Protein AF-A0A401QAM6-F1 (afdb_monomer_lite)

Structure (mmCIF, N/CA/C/O backbone):
data_AF-A0A401QAM6-F1
#
_entry.id   AF-A0A401QAM6-F1
#
loop_
_atom_site.group_PDB
_atom_site.id
_atom_site.type_symbol
_atom_site.label_atom_id
_atom_site.label_alt_id
_atom_site.label_comp_id
_atom_site.label_asym_id
_atom_site.label_entity_id
_atom_site.label_seq_id
_atom_site.pdbx_PDB_ins_code
_atom_site.Cartn_x
_atom_site.Cartn_y
_atom_site.Cartn_z
_atom_site.occupancy
_atom_site.B_iso_or_equiv
_atom_site.auth_seq_id
_atom_site.auth_comp_id
_atom_site.auth_asym_id
_atom_site.auth_atom_id
_atom_site.pdbx_PDB_model_num
ATOM 1 N N . MET A 1 1 ? -15.337 -11.444 35.453 1.00 48.09 1 MET A N 1
ATOM 2 C CA . MET A 1 1 ? -14.810 -12.831 35.442 1.00 48.09 1 MET A CA 1
ATOM 3 C C . MET A 1 1 ? -13.819 -12.969 34.287 1.00 48.09 1 MET A C 1
ATOM 5 O O . MET A 1 1 ? -13.903 -12.135 33.386 1.00 48.09 1 MET A O 1
ATOM 9 N N . PRO A 1 2 ? -12.875 -13.932 34.280 1.00 59.56 2 PRO A N 1
ATOM 10 C CA . PRO A 1 2 ? -12.172 -14.238 33.035 1.00 59.56 2 PRO A CA 1
ATOM 11 C C . PRO A 1 2 ? -13.230 -14.642 31.992 1.00 59.56 2 PRO A C 1
ATOM 13 O O . PRO A 1 2 ? -14.235 -15.236 32.366 1.00 59.56 2 PRO A O 1
ATOM 16 N N . GLU A 1 3 ? -13.056 -14.235 30.733 1.00 68.31 3 GLU A N 1
ATOM 17 C CA . GLU A 1 3 ? -13.990 -14.469 29.603 1.00 68.31 3 GLU A CA 1
ATOM 18 C C . GLU A 1 3 ? -15.241 -13.570 29.505 1.00 68.31 3 GLU A C 1
ATOM 20 O O . GLU A 1 3 ? -16.020 -13.708 28.564 1.00 68.31 3 GLU A O 1
ATOM 25 N N . GLN A 1 4 ? -15.419 -12.577 30.383 1.00 78.31 4 GLN A N 1
ATOM 26 C CA . GLN A 1 4 ? -16.457 -11.554 30.184 1.00 78.31 4 GLN A CA 1
ATOM 27 C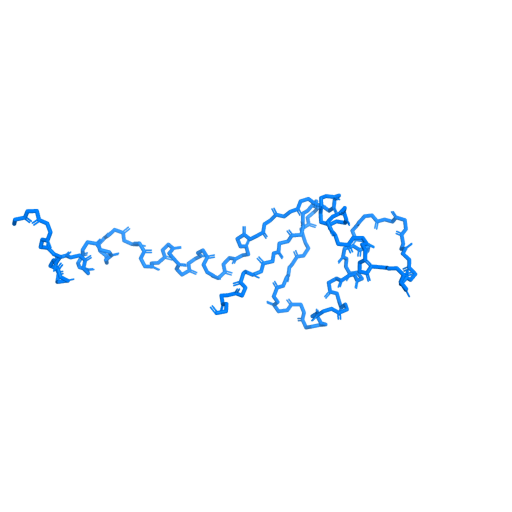 C . GLN A 1 4 ? -15.935 -10.406 29.312 1.00 78.31 4 GLN A C 1
ATOM 29 O O . GLN A 1 4 ? -15.185 -9.547 29.778 1.00 78.31 4 GLN A O 1
ATOM 34 N N . PHE A 1 5 ? -16.343 -10.390 28.043 1.00 79.12 5 PHE A N 1
ATOM 35 C CA . PHE A 1 5 ? -16.152 -9.244 27.159 1.00 79.12 5 PHE A CA 1
ATOM 36 C C . PHE A 1 5 ? -17.285 -8.236 27.379 1.00 79.12 5 PHE A C 1
ATOM 38 O O . PHE A 1 5 ? -18.419 -8.468 26.966 1.00 79.12 5 PHE A O 1
ATOM 45 N N . ASP A 1 6 ? -16.977 -7.124 28.045 1.00 87.06 6 ASP A N 1
ATOM 46 C CA . ASP A 1 6 ? -17.904 -6.002 28.190 1.00 87.06 6 ASP A CA 1
ATOM 47 C C . ASP A 1 6 ? -17.682 -5.003 27.048 1.00 87.06 6 ASP A C 1
ATOM 49 O O . ASP A 1 6 ? -16.699 -4.254 27.020 1.00 87.06 6 ASP A O 1
ATOM 53 N N . GLU A 1 7 ? -18.596 -5.015 26.079 1.00 85.00 7 GLU A N 1
ATOM 54 C CA . GLU A 1 7 ? -18.505 -4.189 24.876 1.00 85.00 7 GLU A CA 1
ATOM 55 C C . GLU A 1 7 ? -18.497 -2.685 25.195 1.00 85.00 7 GLU A C 1
ATOM 57 O O . GLU A 1 7 ? -17.776 -1.924 24.546 1.00 85.00 7 GLU A O 1
ATOM 62 N N . GLY A 1 8 ? -19.228 -2.250 26.227 1.00 87.12 8 GLY A N 1
ATOM 63 C CA . GLY A 1 8 ? -19.298 -0.843 26.623 1.00 87.12 8 GLY A CA 1
ATOM 64 C C . GLY A 1 8 ? -17.971 -0.339 27.187 1.00 87.12 8 GLY A C 1
ATOM 65 O O . GLY A 1 8 ? -17.487 0.735 26.814 1.00 87.12 8 GLY A O 1
ATOM 66 N N . VAL A 1 9 ? -17.330 -1.142 28.039 1.00 85.88 9 VAL A N 1
ATOM 67 C CA . VAL A 1 9 ? -16.007 -0.825 28.597 1.00 85.88 9 VAL A CA 1
ATOM 68 C C . VAL A 1 9 ? -14.938 -0.824 27.503 1.00 85.88 9 VAL A C 1
ATOM 70 O O . VAL A 1 9 ? -14.139 0.113 27.422 1.00 85.88 9 VAL A O 1
ATOM 73 N N . VAL A 1 10 ? -14.942 -1.825 26.620 1.00 87.19 10 VAL A N 1
ATOM 74 C CA . VAL A 1 10 ? -13.961 -1.938 25.530 1.00 87.19 10 VAL A CA 1
ATOM 75 C C . VAL A 1 10 ? -14.129 -0.813 24.505 1.00 87.19 10 VAL A C 1
ATOM 77 O O . VAL A 1 10 ? -13.138 -0.217 24.078 1.00 87.19 10 VAL A O 1
ATOM 80 N N . GLN A 1 11 ? -15.361 -0.446 24.144 1.00 85.88 11 GLN A N 1
ATOM 81 C CA . GLN A 1 11 ? -15.611 0.661 23.220 1.00 85.88 11 GLN A CA 1
ATOM 82 C C . GLN A 1 11 ? -15.112 1.995 23.791 1.00 85.88 11 GLN A C 1
ATOM 84 O O . GLN A 1 11 ? -14.484 2.777 23.069 1.00 85.88 11 GLN A O 1
ATOM 89 N N . ASN A 1 12 ? -15.330 2.241 25.085 1.00 88.31 12 ASN A N 1
ATOM 90 C CA . ASN A 1 12 ? -14.804 3.424 25.760 1.00 88.31 12 ASN A CA 1
ATOM 91 C C . ASN A 1 12 ? -13.271 3.436 25.748 1.00 88.31 12 ASN A C 1
ATOM 93 O O . ASN A 1 12 ? -12.676 4.443 25.363 1.00 88.31 12 ASN A O 1
ATOM 97 N N . GLN A 1 13 ? -12.616 2.315 26.060 1.00 88.94 13 GLN A N 1
ATOM 98 C CA . GLN A 1 13 ? -11.154 2.205 25.981 1.00 88.94 13 GLN A CA 1
ATOM 99 C C . GLN A 1 13 ? -10.624 2.513 24.575 1.00 88.94 13 GLN A C 1
ATOM 101 O O . GLN A 1 13 ? -9.673 3.282 24.438 1.00 88.94 13 GLN A O 1
ATOM 106 N N . LEU A 1 14 ? -11.248 1.981 23.518 1.00 88.00 14 LEU A N 1
ATOM 107 C CA . LEU A 1 14 ? -10.847 2.233 22.127 1.00 88.00 14 LEU A CA 1
ATOM 108 C C . LEU A 1 14 ? -11.014 3.700 21.707 1.00 88.00 14 LEU A C 1
ATOM 110 O O . LEU A 1 14 ? -10.201 4.214 20.934 1.00 88.00 14 LEU A O 1
ATOM 114 N N . ARG A 1 15 ? -12.050 4.379 22.212 1.00 85.94 15 ARG A N 1
ATOM 115 C CA . ARG A 1 15 ? -12.275 5.811 21.969 1.00 85.94 15 ARG A CA 1
ATOM 116 C C . ARG A 1 15 ? -11.247 6.672 22.698 1.00 85.94 15 ARG A C 1
ATOM 118 O O . ARG A 1 15 ? -10.610 7.502 22.057 1.00 85.94 15 ARG A O 1
ATOM 125 N N . TYR A 1 16 ? -11.044 6.450 23.997 1.00 89.31 16 TYR A N 1
ATOM 126 C CA . TYR A 1 16 ? -10.124 7.260 24.805 1.00 89.31 16 TYR A CA 1
ATOM 127 C C . TYR A 1 16 ? -8.650 7.050 24.445 1.00 89.31 16 TYR A C 1
ATOM 129 O O . TYR A 1 16 ? -7.864 7.988 24.514 1.00 89.31 16 TYR A O 1
ATOM 137 N N . SER A 1 17 ? -8.270 5.848 24.012 1.00 87.69 17 SER A N 1
ATOM 138 C CA . SER A 1 17 ? -6.905 5.556 23.546 1.00 87.69 17 SER A CA 1
ATOM 139 C C . SER A 1 17 ? -6.605 6.071 22.133 1.00 87.69 17 SER A C 1
ATOM 141 O O . SER A 1 17 ? -5.465 5.981 21.680 1.00 87.69 17 SER A O 1
ATOM 143 N N . GLY A 1 18 ? -7.609 6.567 21.399 1.00 87.19 18 GLY A N 1
ATOM 144 C CA . GLY A 1 18 ? -7.447 6.977 20.002 1.00 87.19 18 GLY A CA 1
ATOM 145 C C . GLY A 1 18 ? -7.152 5.813 19.047 1.00 87.19 18 GLY A C 1
ATOM 146 O O . GLY A 1 18 ? -6.739 6.034 17.907 1.00 87.19 18 GLY A O 1
ATOM 147 N N . MET A 1 19 ? -7.377 4.565 19.473 1.00 88.69 19 MET A N 1
ATOM 148 C CA . MET A 1 19 ? -7.083 3.367 18.679 1.00 88.69 19 MET A CA 1
ATOM 149 C C . MET A 1 19 ? -7.857 3.347 17.357 1.00 88.69 19 MET A C 1
ATOM 151 O O . MET A 1 19 ? -7.318 2.924 16.336 1.00 88.69 19 MET A O 1
ATOM 155 N N . LEU A 1 20 ? -9.086 3.873 17.336 1.00 84.50 20 LEU A N 1
ATOM 156 C CA . LEU A 1 20 ? -9.878 3.993 16.108 1.00 84.50 20 LEU A CA 1
ATOM 157 C C . LEU A 1 20 ? -9.245 4.959 15.096 1.00 84.50 20 LEU A C 1
ATOM 159 O O . LEU A 1 20 ? -9.196 4.648 13.906 1.00 84.50 20 LEU A O 1
ATOM 163 N N . GLU A 1 21 ? -8.713 6.093 15.554 1.00 83.88 21 GLU A N 1
ATOM 164 C CA . GLU A 1 21 ? -8.001 7.047 14.693 1.00 83.88 21 GLU A CA 1
ATOM 165 C C . GLU A 1 21 ? -6.686 6.453 14.184 1.00 83.88 21 GLU A C 1
ATOM 167 O O . GLU A 1 21 ? -6.374 6.549 12.997 1.00 83.88 21 GLU A O 1
ATOM 172 N N . MET A 1 22 ? -5.955 5.727 15.035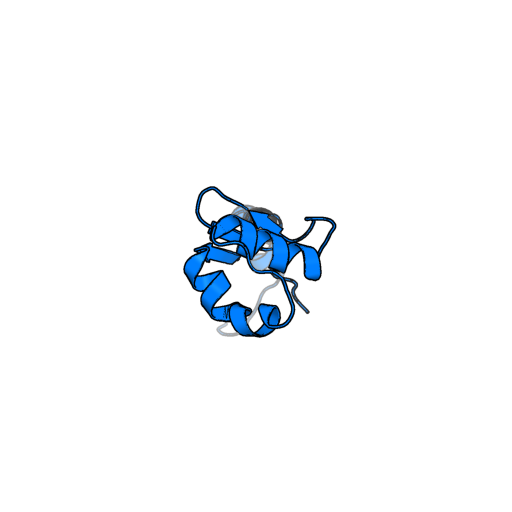 1.00 82.06 22 MET A N 1
ATOM 173 C CA . MET A 1 22 ? -4.750 5.011 14.614 1.00 82.06 22 MET A CA 1
ATOM 174 C C . MET A 1 22 ? -5.057 3.961 13.533 1.00 82.06 22 MET A C 1
ATOM 176 O O . MET A 1 22 ? -4.315 3.847 12.553 1.00 82.06 22 MET A O 1
ATOM 180 N N . VAL A 1 23 ? -6.160 3.217 13.670 1.00 81.06 23 VAL A N 1
ATOM 181 C CA . VAL A 1 23 ? -6.618 2.256 12.655 1.00 81.06 23 VAL A CA 1
ATOM 182 C C . VAL A 1 23 ? -6.991 2.973 11.359 1.00 81.06 23 VAL A C 1
ATOM 184 O O . VAL A 1 23 ? -6.578 2.520 10.293 1.00 81.06 23 VAL A O 1
ATOM 187 N N . LYS A 1 24 ? -7.702 4.107 11.416 1.00 80.06 24 LYS A N 1
ATOM 188 C CA . LYS A 1 24 ? -8.020 4.915 10.225 1.00 80.06 24 LYS A CA 1
ATOM 189 C C . LYS A 1 24 ? -6.757 5.402 9.515 1.00 80.06 24 LYS A C 1
ATOM 191 O O . LYS A 1 24 ? -6.647 5.217 8.307 1.00 80.06 24 LYS A O 1
ATOM 196 N N . ILE A 1 25 ? -5.774 5.935 10.244 1.00 79.25 25 ILE A N 1
ATOM 197 C CA . ILE A 1 25 ? -4.492 6.391 9.679 1.00 79.25 25 ILE A CA 1
ATOM 198 C C . ILE A 1 25 ? -3.739 5.227 9.031 1.00 79.25 25 ILE A C 1
ATOM 200 O O . ILE A 1 25 ? -3.207 5.369 7.932 1.00 79.25 25 ILE A O 1
ATOM 204 N N . ARG A 1 26 ? -3.705 4.054 9.674 1.00 75.38 26 ARG A N 1
ATOM 205 C CA . ARG A 1 26 ? -3.046 2.870 9.104 1.00 75.38 26 ARG A CA 1
ATOM 206 C C . ARG A 1 26 ? -3.783 2.298 7.892 1.00 75.38 26 ARG A C 1
ATOM 208 O O . ARG A 1 26 ? -3.106 1.819 6.989 1.00 75.38 26 ARG A O 1
ATOM 215 N N . ARG A 1 27 ? -5.121 2.361 7.859 1.00 69.31 27 ARG A N 1
ATOM 216 C CA . ARG A 1 27 ? -5.950 1.936 6.713 1.00 69.31 27 ARG A CA 1
ATOM 217 C C . ARG A 1 27 ? -5.857 2.901 5.532 1.00 69.31 27 ARG A C 1
ATOM 219 O O . ARG A 1 27 ? -5.841 2.443 4.399 1.00 69.31 27 ARG A O 1
ATOM 226 N N . ALA A 1 28 ? -5.798 4.207 5.793 1.00 68.50 28 ALA A N 1
ATOM 227 C CA . ALA A 1 28 ? -5.583 5.231 4.769 1.00 68.50 28 ALA A CA 1
ATOM 228 C C . ALA A 1 28 ? -4.115 5.297 4.308 1.00 68.50 28 ALA A C 1
ATOM 230 O O . ALA A 1 28 ? -3.810 5.784 3.219 1.00 68.50 28 ALA A O 1
ATOM 231 N N . GLY A 1 29 ? -3.189 4.823 5.142 1.00 68.56 29 GLY A N 1
ATOM 232 C CA . GLY A 1 29 ? -1.800 4.613 4.768 1.00 68.56 29 GLY A CA 1
ATOM 233 C C . GLY A 1 29 ? -1.650 3.438 3.805 1.00 68.56 29 GLY A C 1
ATOM 234 O O . GLY A 1 29 ? -2.503 2.569 3.730 1.00 68.56 29 GLY A O 1
ATOM 235 N N . PHE A 1 30 ? -0.528 3.395 3.089 1.00 71.81 30 PHE A N 1
ATOM 236 C CA . PHE A 1 30 ? -0.082 2.225 2.328 1.00 71.81 30 PHE A CA 1
ATOM 237 C C . PHE A 1 30 ? 0.769 1.350 3.269 1.00 71.81 30 PHE A C 1
ATOM 239 O O . PHE A 1 30 ? 1.978 1.603 3.383 1.00 71.81 30 PHE A O 1
ATOM 246 N N . PRO A 1 31 ? 0.175 0.400 4.028 1.00 70.62 31 PRO A N 1
ATOM 247 C CA . PRO A 1 31 ? 0.897 -0.367 5.042 1.00 70.62 31 PRO A CA 1
ATOM 248 C C . PRO A 1 31 ? 1.919 -1.311 4.412 1.00 70.62 31 PRO A C 1
ATOM 250 O O . PRO A 1 31 ? 2.963 -1.581 5.007 1.00 70.62 31 PRO A O 1
ATOM 253 N N . VAL A 1 32 ? 1.655 -1.791 3.193 1.00 78.06 32 VAL A N 1
ATOM 254 C CA . VAL A 1 32 ? 2.619 -2.598 2.455 1.00 78.06 32 VAL A CA 1
ATOM 255 C C . VAL A 1 32 ? 3.675 -1.658 1.920 1.00 78.06 32 VAL A C 1
ATOM 257 O O . VAL A 1 32 ? 3.371 -0.820 1.083 1.00 78.06 32 VAL A O 1
ATOM 260 N N . ARG A 1 33 ? 4.917 -1.809 2.374 1.00 82.38 33 ARG A N 1
ATOM 261 C CA . ARG A 1 33 ? 6.081 -1.106 1.830 1.00 82.38 33 ARG A CA 1
ATOM 262 C C . ARG A 1 33 ? 7.137 -2.138 1.484 1.00 82.38 33 ARG A C 1
ATOM 264 O O . ARG A 1 33 ? 7.621 -2.830 2.374 1.00 82.38 33 ARG A O 1
ATOM 271 N N . ARG A 1 34 ? 7.495 -2.251 0.209 1.00 87.06 34 ARG A N 1
ATOM 272 C CA . ARG A 1 34 ? 8.495 -3.213 -0.270 1.00 87.06 34 ARG A CA 1
ATOM 273 C C . ARG A 1 34 ? 9.569 -2.510 -1.095 1.00 87.06 34 ARG A C 1
ATOM 275 O O . ARG A 1 34 ? 9.217 -1.670 -1.921 1.00 87.06 34 ARG A O 1
ATOM 282 N N . PRO A 1 35 ? 10.860 -2.816 -0.898 1.00 88.00 35 PRO A N 1
ATOM 283 C CA . PRO A 1 35 ? 11.915 -2.367 -1.804 1.00 88.00 35 PRO A CA 1
ATOM 284 C C . PRO A 1 35 ? 11.634 -2.799 -3.247 1.00 88.00 35 PRO A C 1
ATOM 286 O O . PRO A 1 35 ? 11.059 -3.866 -3.467 1.00 88.00 35 PRO A O 1
ATOM 289 N N . PHE A 1 36 ? 12.073 -2.005 -4.228 1.00 85.00 36 PHE A N 1
ATOM 290 C CA . PHE A 1 36 ? 11.872 -2.333 -5.648 1.00 85.00 36 PHE A CA 1
ATOM 291 C C . PHE A 1 36 ? 12.425 -3.711 -6.019 1.00 85.00 36 PHE A C 1
ATOM 293 O O . PHE A 1 36 ? 11.759 -4.477 -6.709 1.00 85.00 36 PHE A O 1
ATOM 300 N N . GLN A 1 37 ? 13.602 -4.063 -5.499 1.00 84.88 37 GLN A N 1
ATOM 301 C CA . GLN A 1 37 ? 14.234 -5.347 -5.785 1.00 84.88 37 GLN A CA 1
ATOM 302 C C . GLN A 1 37 ? 13.420 -6.533 -5.253 1.00 84.88 37 GLN A C 1
ATOM 304 O O . GLN A 1 37 ? 13.204 -7.496 -5.982 1.00 84.88 37 GLN A O 1
ATOM 309 N N . GLU A 1 38 ? 12.911 -6.458 -4.021 1.00 86.44 38 GLU A N 1
ATOM 310 C CA . GLU A 1 38 ? 12.053 -7.514 -3.465 1.00 86.44 38 GLU A CA 1
ATOM 311 C C . GLU A 1 38 ? 10.723 -7.629 -4.208 1.00 86.44 38 GLU A C 1
ATOM 313 O O . GLU A 1 38 ? 10.244 -8.733 -4.472 1.00 86.44 38 GLU A O 1
ATOM 318 N N . PHE A 1 39 ? 10.120 -6.486 -4.547 1.00 85.19 39 PHE A N 1
ATOM 319 C CA . PHE A 1 39 ? 8.882 -6.442 -5.311 1.00 85.19 39 PHE A CA 1
ATOM 320 C C . PHE A 1 39 ? 9.076 -7.099 -6.680 1.00 85.19 39 PHE A C 1
ATOM 322 O O . PHE A 1 39 ? 8.332 -8.007 -7.047 1.00 85.19 39 PHE A O 1
ATOM 329 N N . TYR A 1 40 ? 10.138 -6.721 -7.390 1.00 82.56 40 TYR A N 1
ATOM 330 C CA . TYR A 1 40 ? 10.490 -7.324 -8.664 1.00 82.56 40 TYR A CA 1
ATOM 331 C C . TYR A 1 40 ? 10.766 -8.826 -8.526 1.00 82.56 40 TYR A C 1
ATOM 333 O O . TYR A 1 40 ? 10.186 -9.612 -9.263 1.00 82.56 40 TYR A O 1
ATOM 341 N N . LEU A 1 41 ? 11.585 -9.266 -7.566 1.00 84.69 41 LEU A N 1
ATOM 342 C CA . LEU A 1 41 ? 11.899 -10.690 -7.392 1.00 84.69 41 LEU A CA 1
ATOM 343 C C . LEU A 1 41 ? 10.658 -11.548 -7.133 1.00 84.69 41 LEU A C 1
ATOM 345 O O . LEU A 1 41 ? 10.583 -12.669 -7.637 1.00 84.69 41 LEU A O 1
ATOM 349 N N . ARG A 1 42 ? 9.683 -11.020 -6.386 1.00 85.44 42 ARG A N 1
ATOM 350 C CA . ARG A 1 42 ? 8.416 -11.702 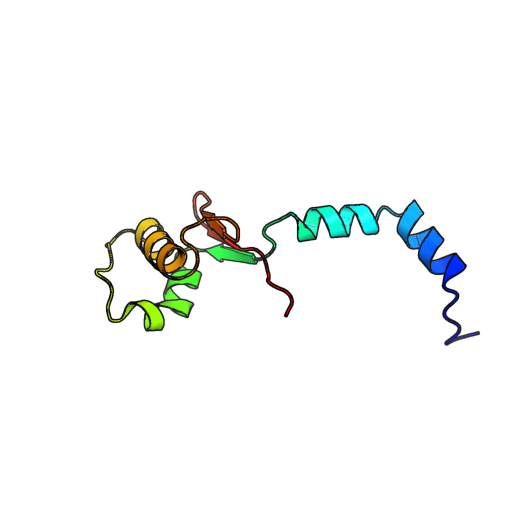-6.112 1.00 85.44 42 ARG A CA 1
ATOM 351 C C . ARG A 1 42 ? 7.516 -11.769 -7.346 1.00 85.44 42 ARG A C 1
ATOM 353 O O . ARG A 1 42 ? 6.900 -12.803 -7.582 1.00 85.44 42 ARG A O 1
ATOM 360 N N . TYR A 1 43 ? 7.444 -10.692 -8.124 1.00 80.88 43 TYR A N 1
ATOM 361 C CA . TYR A 1 43 ? 6.475 -10.559 -9.214 1.00 80.88 43 TYR A CA 1
ATOM 362 C C . TYR A 1 43 ? 7.073 -10.703 -10.620 1.00 80.88 43 TYR A C 1
ATOM 364 O O . TYR A 1 43 ? 6.344 -10.631 -11.604 1.00 80.88 43 TYR A O 1
ATOM 372 N N . LYS A 1 44 ? 8.374 -10.995 -10.752 1.00 78.94 44 LYS A N 1
ATOM 373 C CA . LYS A 1 44 ? 9.060 -11.184 -12.045 1.00 78.94 44 LYS A CA 1
ATOM 374 C C . LYS A 1 44 ? 8.400 -12.230 -12.939 1.00 78.94 44 LYS A C 1
ATOM 376 O O . LYS A 1 44 ? 8.478 -12.129 -14.155 1.00 78.94 44 LYS A O 1
ATOM 381 N N . MET A 1 45 ? 7.741 -13.231 -12.351 1.00 81.44 45 MET A N 1
ATOM 382 C CA . MET A 1 45 ? 7.042 -14.269 -13.113 1.00 81.44 45 MET A CA 1
ATOM 383 C C . MET A 1 45 ? 5.813 -13.737 -13.857 1.00 81.44 45 MET A C 1
ATOM 385 O O . MET A 1 45 ? 5.432 -14.323 -14.865 1.00 81.44 45 MET A O 1
ATOM 389 N N . LEU A 1 46 ? 5.240 -12.623 -13.399 1.00 77.56 46 LEU A N 1
ATOM 390 C CA . LEU A 1 46 ? 4.122 -11.939 -14.048 1.00 77.56 46 LEU A CA 1
ATOM 391 C C . LEU A 1 46 ? 4.589 -11.072 -15.233 1.00 77.56 46 LEU A C 1
ATOM 393 O O . LEU A 1 46 ? 3.788 -10.732 -16.091 1.00 77.56 46 LEU A O 1
ATOM 397 N N . LEU A 1 47 ? 5.889 -10.753 -15.318 1.00 70.81 47 LEU A N 1
ATOM 398 C CA . LEU A 1 47 ? 6.479 -9.894 -16.357 1.00 70.81 47 LEU A CA 1
ATOM 399 C C . LEU A 1 47 ? 6.939 -10.647 -17.613 1.00 70.81 47 LEU A C 1
ATOM 401 O O . LEU A 1 47 ? 7.515 -10.026 -18.501 1.00 70.81 47 LEU A O 1
ATOM 405 N N . LYS A 1 48 ? 6.704 -11.963 -17.713 1.00 65.81 48 LYS A N 1
ATOM 406 C CA . LYS A 1 48 ? 7.240 -12.814 -18.796 1.00 65.81 48 LYS A CA 1
ATOM 407 C C . LYS A 1 48 ? 6.912 -12.333 -20.221 1.00 65.81 48 LYS A C 1
ATOM 409 O O . LYS A 1 48 ? 7.637 -12.701 -21.135 1.00 65.81 48 LYS A O 1
ATOM 414 N N . ASN A 1 49 ? 5.884 -11.500 -20.394 1.00 63.06 49 ASN A N 1
ATOM 415 C CA . ASN A 1 49 ? 5.434 -10.999 -21.697 1.00 63.06 49 ASN A CA 1
ATOM 416 C C . ASN A 1 49 ? 5.546 -9.469 -21.847 1.00 63.06 49 ASN A C 1
ATOM 418 O O . ASN A 1 49 ? 5.016 -8.910 -22.804 1.00 63.06 49 ASN A O 1
ATOM 422 N N . CYS A 1 50 ? 6.189 -8.770 -20.908 1.00 63.72 50 CYS A N 1
ATOM 423 C CA . CYS A 1 50 ? 6.301 -7.312 -20.940 1.00 63.72 50 CYS A CA 1
ATOM 424 C C . CYS A 1 50 ? 7.727 -6.896 -21.287 1.00 63.72 50 CYS A C 1
ATOM 426 O O . CYS A 1 50 ? 8.679 -7.499 -20.807 1.00 63.72 50 CYS A O 1
ATOM 428 N N . ASN A 1 51 ? 7.881 -5.846 -22.094 1.00 65.69 51 ASN A N 1
ATOM 429 C CA . ASN A 1 51 ? 9.186 -5.256 -22.376 1.00 65.69 51 ASN A CA 1
ATOM 430 C C . ASN A 1 51 ? 9.708 -4.628 -21.074 1.00 65.69 51 ASN A C 1
ATOM 432 O O . ASN A 1 51 ? 9.119 -3.668 -20.571 1.00 65.69 51 ASN A O 1
ATOM 436 N N . ILE A 1 52 ? 10.715 -5.249 -20.455 1.00 66.69 52 ILE A N 1
ATOM 437 C CA . ILE A 1 52 ? 11.140 -4.896 -19.100 1.00 66.69 52 ILE A CA 1
ATOM 438 C C . ILE A 1 52 ? 12.278 -3.868 -19.189 1.00 66.69 52 ILE A C 1
ATOM 440 O O . ILE A 1 52 ? 13.354 -4.228 -19.661 1.00 66.69 52 ILE A O 1
ATOM 444 N N . PRO A 1 53 ? 12.086 -2.621 -18.724 1.00 70.00 53 PRO A N 1
ATOM 445 C CA . PRO A 1 53 ? 13.167 -1.638 -18.680 1.00 70.00 53 PRO A CA 1
ATOM 446 C C . PRO A 1 53 ? 14.277 -2.072 -17.707 1.00 70.00 53 PRO A C 1
ATOM 448 O O . PRO A 1 53 ? 14.034 -2.823 -16.759 1.00 70.00 53 PRO A O 1
ATOM 451 N N . GLU A 1 54 ? 15.506 -1.603 -17.925 1.00 71.25 54 GLU A N 1
ATOM 452 C CA . GLU A 1 54 ? 16.658 -1.903 -17.055 1.00 71.25 54 GLU A CA 1
ATOM 453 C C . GLU A 1 54 ? 16.465 -1.312 -15.643 1.00 71.25 54 GLU A C 1
ATOM 455 O O . GLU A 1 54 ? 16.841 -1.932 -14.644 1.00 71.25 54 GLU A O 1
ATOM 460 N N . ASP A 1 55 ? 15.798 -0.156 -15.542 1.00 82.00 55 ASP A N 1
ATOM 461 C CA . ASP A 1 55 ? 15.619 0.568 -14.285 1.00 82.00 55 ASP A CA 1
ATOM 462 C C . ASP A 1 55 ? 14.592 -0.093 -13.349 1.00 82.00 55 ASP A C 1
ATOM 464 O O . ASP A 1 55 ? 13.425 -0.308 -13.685 1.00 82.00 55 ASP A O 1
ATOM 468 N N . GLY A 1 56 ? 15.008 -0.377 -12.112 1.00 76.19 56 GLY A N 1
ATOM 469 C CA . GLY A 1 56 ? 14.175 -1.061 -11.121 1.00 76.19 56 GLY A CA 1
ATOM 470 C C . GLY A 1 56 ? 12.852 -0.352 -10.806 1.00 76.19 56 GLY A C 1
ATOM 471 O O . GLY A 1 56 ? 11.851 -1.023 -10.531 1.00 76.19 56 GLY A O 1
ATOM 472 N N . LYS A 1 57 ? 12.810 0.985 -10.866 1.00 82.12 57 LYS A N 1
ATOM 473 C CA . LYS A 1 57 ? 11.597 1.767 -10.604 1.00 82.12 57 LYS A CA 1
ATOM 474 C C . LYS A 1 57 ? 10.623 1.654 -11.768 1.00 82.12 57 LYS A C 1
ATOM 476 O O . LYS A 1 57 ? 9.431 1.433 -11.541 1.00 82.12 57 LYS A O 1
ATOM 481 N N . GLU A 1 58 ? 11.111 1.765 -12.998 1.00 82.62 58 GLU A N 1
ATOM 482 C CA . GLU A 1 58 ? 10.273 1.644 -14.191 1.00 82.62 58 GLU A CA 1
ATOM 483 C C . GLU A 1 58 ? 9.650 0.253 -14.295 1.00 82.62 58 GLU A C 1
ATOM 485 O O . GLU A 1 58 ? 8.449 0.139 -14.522 1.00 82.62 58 GLU A O 1
ATOM 490 N N . ARG A 1 59 ? 10.404 -0.806 -13.980 1.00 83.38 59 ARG A N 1
ATOM 491 C CA . ARG A 1 59 ? 9.887 -2.188 -13.941 1.00 83.38 59 ARG A CA 1
ATOM 492 C C . ARG A 1 59 ? 8.718 -2.342 -12.981 1.00 83.38 59 ARG A C 1
ATOM 494 O O . ARG A 1 59 ? 7.698 -2.936 -13.327 1.00 83.38 59 ARG A O 1
ATOM 501 N N . CYS A 1 60 ? 8.869 -1.806 -11.768 1.00 83.06 60 CYS A N 1
ATOM 502 C CA . CYS A 1 60 ? 7.807 -1.831 -10.767 1.00 83.06 60 CYS A CA 1
ATOM 503 C C . CYS A 1 60 ? 6.598 -1.011 -11.231 1.00 83.06 60 CYS A C 1
ATOM 505 O O . CYS A 1 60 ? 5.467 -1.423 -11.003 1.00 83.06 60 CYS A O 1
ATOM 507 N N . THR A 1 61 ? 6.835 0.113 -11.911 1.00 83.94 61 THR A N 1
ATOM 508 C CA . THR A 1 61 ? 5.780 0.972 -12.466 1.00 83.94 61 THR A CA 1
ATOM 509 C C . THR A 1 61 ? 4.984 0.247 -13.544 1.00 83.94 61 THR A C 1
ATOM 511 O O . THR A 1 61 ? 3.760 0.239 -13.483 1.00 83.94 61 THR A O 1
ATOM 514 N N . THR A 1 62 ? 5.660 -0.391 -14.501 1.00 84.06 62 THR A N 1
ATOM 515 C CA . THR A 1 62 ? 5.016 -1.163 -15.569 1.00 84.06 62 THR A CA 1
ATOM 516 C C . THR A 1 62 ? 4.188 -2.296 -14.988 1.00 84.06 62 THR A C 1
ATOM 518 O O . THR A 1 62 ? 3.028 -2.437 -15.355 1.00 84.06 62 THR A O 1
ATOM 521 N N . LEU A 1 63 ? 4.735 -3.052 -14.026 1.00 82.94 63 LEU A N 1
ATOM 522 C CA . LEU A 1 63 ? 3.974 -4.108 -13.363 1.00 82.94 63 LEU A CA 1
ATOM 523 C C . LEU A 1 63 ? 2.714 -3.552 -12.689 1.00 82.94 63 LEU A C 1
ATOM 525 O O . LEU A 1 63 ? 1.642 -4.109 -12.862 1.00 82.94 63 LEU A O 1
ATOM 529 N N . LEU A 1 64 ? 2.831 -2.472 -11.916 1.00 83.19 64 LEU A N 1
ATOM 530 C CA . LEU A 1 64 ? 1.694 -1.925 -11.177 1.00 83.19 64 LEU A CA 1
ATOM 531 C C . LEU A 1 64 ? 0.611 -1.369 -12.108 1.00 83.19 64 LEU A C 1
ATOM 533 O O . LEU A 1 64 ? -0.565 -1.601 -11.849 1.00 83.19 64 LEU A O 1
ATOM 537 N N . LYS A 1 65 ? 0.998 -0.717 -13.211 1.00 83.19 65 LYS A N 1
ATOM 538 C CA . LYS A 1 65 ? 0.056 -0.226 -14.227 1.00 83.19 65 LYS A CA 1
ATOM 539 C C . LYS A 1 65 ? -0.746 -1.351 -14.879 1.00 83.19 65 LYS A C 1
ATOM 541 O O . LYS A 1 65 ? -1.942 -1.205 -15.043 1.00 83.19 65 LYS A O 1
ATOM 546 N N . LEU A 1 66 ? -0.133 -2.511 -15.136 1.00 80.56 66 LEU A N 1
ATOM 547 C CA . LEU A 1 66 ? -0.858 -3.670 -15.683 1.00 80.56 66 LEU A CA 1
ATOM 548 C C . LEU A 1 66 ? -2.020 -4.152 -14.793 1.00 80.56 66 LEU A C 1
ATOM 550 O O . LEU A 1 66 ? -2.918 -4.819 -15.298 1.00 80.56 66 LEU A O 1
ATOM 554 N N . TYR A 1 67 ? -1.989 -3.863 -13.487 1.00 78.44 67 TYR A N 1
ATOM 555 C CA . TYR A 1 67 ? -3.017 -4.290 -12.529 1.00 78.44 67 TYR A CA 1
ATOM 556 C C . TYR A 1 67 ? -3.929 -3.154 -12.048 1.00 78.44 67 TYR A C 1
ATOM 558 O O . TYR A 1 67 ? -5.083 -3.407 -11.713 1.00 78.44 67 TYR A O 1
ATOM 566 N N . ASP A 1 68 ? -3.421 -1.925 -11.963 1.00 78.62 68 ASP A N 1
ATOM 567 C CA . ASP A 1 68 ? -4.163 -0.745 -11.518 1.00 78.62 68 ASP A CA 1
ATOM 568 C C . ASP A 1 68 ? -3.622 0.494 -12.246 1.00 78.62 68 ASP A C 1
ATOM 570 O O . ASP A 1 68 ? -2.656 1.133 -11.807 1.00 78.62 68 ASP A O 1
ATOM 574 N N . ASP A 1 69 ? -4.266 0.830 -13.364 1.00 72.31 69 ASP A N 1
ATOM 575 C CA . ASP A 1 69 ? -3.967 2.017 -14.170 1.00 72.31 69 ASP A CA 1
ATOM 576 C C . ASP A 1 69 ? -4.333 3.335 -13.464 1.00 72.31 69 ASP A C 1
ATOM 578 O O . ASP A 1 69 ? -3.805 4.395 -13.805 1.00 72.31 69 ASP A O 1
ATOM 582 N N . CYS A 1 70 ? -5.204 3.295 -12.452 1.00 70.25 70 CYS A N 1
ATOM 583 C CA . CYS A 1 70 ? -5.695 4.484 -11.757 1.00 70.25 70 CYS A CA 1
ATOM 584 C C . CYS A 1 70 ? -4.784 4.938 -10.609 1.00 70.25 70 CYS A C 1
ATOM 586 O O . CYS A 1 70 ? -5.019 6.006 -10.041 1.00 70.25 70 CYS A O 1
ATOM 588 N N . ASN A 1 71 ? -3.742 4.166 -10.263 1.00 71.06 71 ASN A N 1
ATOM 589 C CA . ASN A 1 71 ? -2.802 4.474 -9.174 1.00 71.06 71 ASN A CA 1
ATOM 590 C C . ASN A 1 71 ? -3.523 4.747 -7.835 1.00 71.06 71 ASN A C 1
ATOM 592 O O . ASN A 1 71 ? -3.028 5.460 -6.959 1.00 71.06 71 ASN A O 1
ATOM 596 N N . SER A 1 72 ? -4.733 4.202 -7.686 1.00 73.69 72 SER A N 1
ATOM 597 C CA . SER A 1 72 ? -5.582 4.396 -6.514 1.00 73.69 72 SER A CA 1
ATOM 598 C C . SER A 1 72 ? -5.108 3.546 -5.344 1.00 73.69 72 SER A C 1
ATOM 600 O O . SER A 1 72 ? -5.218 3.962 -4.190 1.00 73.69 72 SER A O 1
ATOM 602 N N . HIS A 1 73 ? -4.544 2.367 -5.627 1.00 78.81 73 HIS A N 1
ATOM 603 C CA . HIS A 1 73 ? -4.176 1.392 -4.604 1.00 78.81 73 HIS A CA 1
ATOM 604 C C . HIS A 1 73 ? -2.670 1.232 -4.394 1.00 78.81 73 HIS A C 1
ATOM 606 O O . HIS A 1 73 ? -2.249 0.470 -3.520 1.00 78.81 73 HIS A O 1
ATOM 612 N N . TRP A 1 74 ? -1.837 1.976 -5.120 1.00 83.31 74 TRP A N 1
ATOM 613 C CA . TRP A 1 74 ? -0.386 1.947 -4.950 1.00 83.31 74 TRP A CA 1
ATOM 614 C C . TRP A 1 74 ? 0.234 3.344 -5.039 1.00 83.31 74 TRP A C 1
ATOM 616 O O . TRP A 1 74 ? -0.403 4.303 -5.445 1.00 83.31 74 TRP A O 1
ATOM 626 N N . ARG A 1 75 ? 1.478 3.479 -4.570 1.00 84.75 75 ARG A N 1
ATOM 627 C CA . ARG A 1 75 ? 2.334 4.662 -4.730 1.00 84.75 75 ARG A CA 1
ATOM 628 C C . ARG A 1 75 ? 3.793 4.238 -4.821 1.00 84.75 75 ARG A C 1
ATOM 630 O O . ARG A 1 75 ? 4.254 3.379 -4.065 1.00 84.75 75 ARG A O 1
ATOM 637 N N . LEU A 1 76 ? 4.555 4.890 -5.693 1.00 85.31 76 LEU A N 1
ATOM 638 C CA . LEU A 1 76 ? 6.006 4.710 -5.784 1.00 85.31 76 LEU A CA 1
ATOM 639 C C . LEU A 1 76 ? 6.720 5.756 -4.929 1.00 85.31 76 LEU A C 1
ATOM 641 O O . LEU A 1 76 ? 6.555 6.957 -5.126 1.00 85.31 76 LEU A O 1
ATOM 645 N N . GLY A 1 77 ? 7.529 5.295 -3.980 1.00 83.38 77 GLY A N 1
ATOM 646 C CA . GLY A 1 77 ? 8.450 6.139 -3.227 1.00 83.38 77 GLY A CA 1
ATOM 647 C C . GLY A 1 77 ? 9.797 6.303 -3.934 1.00 83.38 77 GLY A C 1
ATOM 648 O O . GLY A 1 77 ? 9.978 5.917 -5.087 1.00 83.38 77 GLY A O 1
ATOM 649 N N . ARG A 1 78 ? 10.787 6.838 -3.207 1.00 81.88 78 ARG A N 1
ATOM 650 C CA . ARG A 1 78 ? 12.162 6.995 -3.714 1.00 81.88 78 ARG A CA 1
ATOM 651 C C . ARG A 1 78 ? 12.866 5.651 -3.954 1.00 81.88 78 ARG A C 1
ATOM 653 O O . ARG A 1 78 ? 13.617 5.531 -4.908 1.00 81.88 78 ARG A O 1
ATOM 660 N N . SER A 1 79 ? 12.614 4.654 -3.106 1.00 82.50 79 SER A N 1
ATOM 661 C CA . SER A 1 79 ? 13.265 3.330 -3.170 1.00 82.50 79 SER A CA 1
ATOM 662 C C . SER A 1 79 ? 12.324 2.147 -2.907 1.00 82.50 79 SER A C 1
ATOM 664 O O . SER A 1 79 ? 12.758 0.993 -2.872 1.00 82.50 79 SER A O 1
ATOM 666 N N . LYS A 1 80 ? 11.037 2.419 -2.661 1.00 84.81 80 LYS A N 1
ATOM 667 C CA . LYS A 1 80 ? 10.063 1.425 -2.193 1.00 84.81 80 LYS A CA 1
ATOM 668 C C . LYS A 1 80 ? 8.723 1.599 -2.901 1.00 84.81 80 LYS A C 1
ATOM 670 O O . LYS A 1 80 ? 8.258 2.726 -3.067 1.00 84.81 80 LYS A O 1
ATOM 675 N N . VAL A 1 81 ? 8.083 0.487 -3.244 1.00 86.31 81 VAL A N 1
ATOM 676 C CA . VAL A 1 81 ? 6.669 0.420 -3.629 1.00 86.31 81 VAL A CA 1
ATOM 677 C C . VAL A 1 81 ? 5.833 0.404 -2.359 1.00 86.31 81 VAL A C 1
ATOM 679 O O . VAL A 1 81 ? 6.103 -0.396 -1.460 1.00 86.31 81 VAL A O 1
ATOM 682 N N . SER A 1 82 ? 4.826 1.268 -2.284 1.00 84.50 82 SER A N 1
ATOM 683 C CA . SER A 1 82 ? 3.833 1.244 -1.214 1.00 84.50 82 SER A CA 1
ATOM 684 C C . SER A 1 82 ? 2.464 0.859 -1.783 1.00 84.50 82 SER A C 1
ATOM 686 O O . SER A 1 82 ? 2.046 1.454 -2.768 1.00 84.50 82 SER A O 1
ATOM 688 N N . ALA A 1 83 ? 1.774 -0.124 -1.204 1.00 81.50 83 ALA A N 1
ATOM 689 C CA . ALA A 1 83 ? 0.470 -0.608 -1.678 1.00 81.50 83 ALA A CA 1
ATOM 690 C C . ALA A 1 83 ? -0.565 -0.673 -0.538 1.00 81.50 83 ALA A C 1
ATOM 692 O O . ALA A 1 83 ? -0.211 -0.917 0.623 1.00 81.50 83 ALA A O 1
ATOM 693 N N . LEU A 1 84 ? -1.836 -0.428 -0.867 1.00 77.81 84 LEU A N 1
ATOM 694 C CA . LEU A 1 84 ? -2.968 -0.674 0.023 1.00 77.81 84 LEU A CA 1
ATOM 695 C C . LEU A 1 84 ? -3.208 -2.185 0.083 1.00 77.81 84 LEU A C 1
ATOM 697 O O . LEU A 1 84 ? -3.219 -2.865 -0.942 1.00 77.81 84 LEU A O 1
ATOM 701 N N . THR A 1 85 ? -3.390 -2.727 1.284 1.00 68.44 85 THR A N 1
ATOM 702 C CA . THR A 1 85 ? -3.920 -4.085 1.432 1.00 68.44 85 THR A CA 1
ATOM 703 C C . THR A 1 85 ? -5.413 -4.046 1.128 1.00 68.44 85 THR A C 1
ATOM 705 O O . THR A 1 85 ? -6.167 -3.468 1.912 1.00 68.44 85 THR A O 1
ATOM 708 N N . HIS A 1 86 ? -5.844 -4.667 0.030 1.00 58.09 86 HIS A N 1
ATOM 709 C CA . HIS A 1 86 ? -7.243 -5.069 -0.111 1.00 58.09 86 HIS A CA 1
ATOM 710 C C . HIS A 1 86 ? -7.509 -6.175 0.914 1.00 58.09 86 HIS A C 1
ATOM 712 O O . HIS A 1 86 ? -6.864 -7.222 0.879 1.00 58.09 86 HIS A O 1
ATOM 718 N N . TYR A 1 87 ? -8.3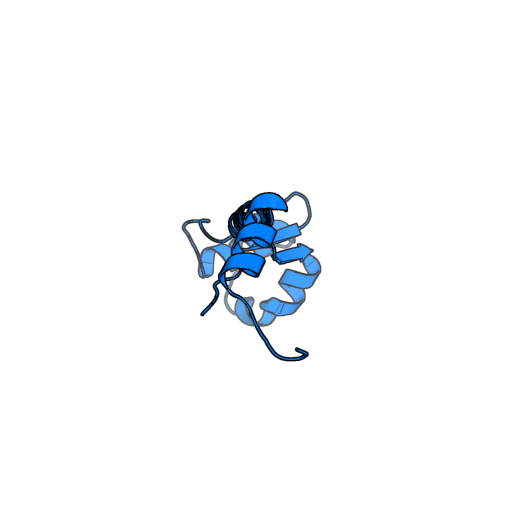82 -5.895 1.880 1.00 44.91 87 TYR A N 1
ATOM 719 C CA . TYR A 1 87 ? -9.007 -6.931 2.696 1.00 44.91 87 TYR A CA 1
ATOM 720 C C . TYR A 1 87 ? -10.125 -7.519 1.833 1.00 44.91 87 TYR A C 1
ATOM 722 O O . TYR A 1 87 ? -11.096 -6.811 1.564 1.00 44.91 87 TYR A O 1
ATOM 730 N N . SER A 1 88 ? -9.930 -8.747 1.342 1.00 34.72 88 SER A N 1
ATOM 731 C CA . SER A 1 88 ? -11.026 -9.588 0.847 1.00 34.72 88 SER A CA 1
ATOM 732 C C . SER A 1 88 ? -12.008 -9.911 1.967 1.00 34.72 88 SER A C 1
ATOM 734 O O . SER A 1 88 ? -11.545 -10.024 3.127 1.00 34.72 88 SER A O 1
#

Radius of gyration: 19.22 Å; chains: 1; bounding box: 36×22×58 Å

InterPro domains:
  IPR001609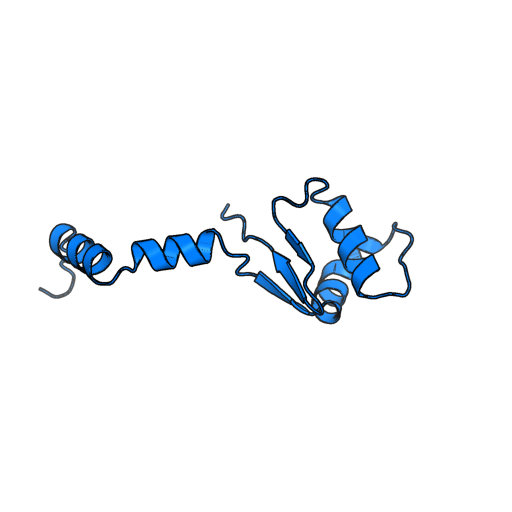 Myosin head, motor domain-like [PF00063] (3-81)
  IPR001609 Myosin head, motor domain-like [PS51456] (1-88)
  IPR027417 P-loop containing nucleoside triphosphate hydrolase [SSF52540] (2-81)
  IPR051724 Actin-based Motor Myosin [PTHR46049] (1-82)

Foldseek 3Di:
DPPDDDPVVVVVVCVVVVVVVVVVVCQVFLVDKAFLVVLCVVCVVVCPPPPADPDSQVNSVVVVCVPPVPCPAWDDDPGIIGGRDDDD

Secondary structure (DSSP, 8-state):
-TT---HHHHHHHHHHTTHHHHHHHHHHS--EEEEHHHHH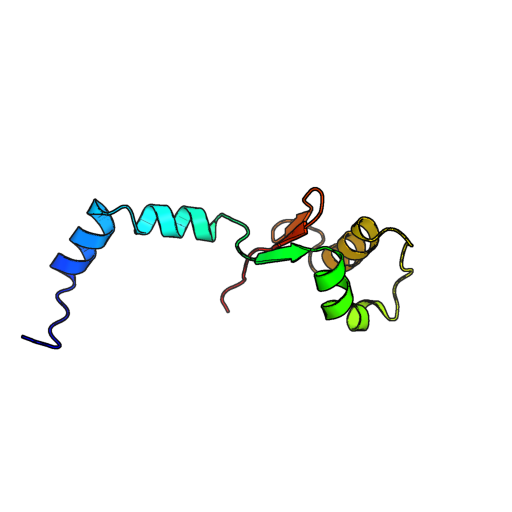HHHGGGGTTS---SSHHHHHHHHHHHH-TT-SSEEE-SSEEEE-----

Organism: Scyliorhinus torazame (NCBI:txid75743)

pLDDT: mean 78.28, std 10.03, range [34.72, 89.31]

Sequence (88 aa):
MPEQFDEGVVQNQLRYSGMLEMVKIRRAGFPVRRPFQEFYLRYKMLLKNCNIPEDGKERCTTLLKLYDDCNSHWRLGRSKVSALTHYS